Protein AF-A0AA85BFE7-F1 (afdb_monomer)

Foldseek 3Di:
DLVVLLVVVLVVLVPDPPDDPVLSVLLNVLSVQAAEDEDEPVNVVVVVVQLCCQLVVPPPDDPPDPPVSVVSSVVSVVVVVVVPDPDDDPDDPDQDQAWAADQVRNYTYGYCVCCDPPNHDPPDDPCSVCPRVVVRSVVRSVCNSPPDPPPVPPPPPPPPPDDDDDDD

Organism: NCBI:txid31246

Structure (mmCIF, N/CA/C/O backbone):
data_AF-A0AA85BFE7-F1
#
_entry.id   AF-A0AA85BFE7-F1
#
loop_
_atom_site.group_PDB
_atom_site.id
_atom_site.type_symbol
_atom_site.label_atom_id
_atom_site.label_alt_id
_atom_site.label_comp_id
_atom_site.label_asym_id
_atom_site.label_entity_id
_atom_site.label_seq_id
_atom_site.pdbx_PDB_ins_code
_atom_site.Cartn_x
_atom_site.Cartn_y
_atom_site.Cartn_z
_atom_site.occupancy
_atom_site.B_iso_or_equiv
_atom_site.auth_seq_id
_atom_site.auth_comp_id
_atom_site.auth_asym_id
_atom_site.auth_atom_id
_atom_site.pdbx_PDB_model_num
ATOM 1 N N . MET A 1 1 ? 0.191 -10.670 8.094 1.00 84.31 1 MET A N 1
ATOM 2 C CA . MET A 1 1 ? 0.768 -9.379 8.529 1.00 84.31 1 MET A CA 1
ATOM 3 C C . MET A 1 1 ? -0.205 -8.225 8.321 1.00 84.31 1 MET A C 1
ATOM 5 O O . MET A 1 1 ? -0.733 -7.743 9.309 1.00 84.31 1 MET A O 1
ATOM 9 N N . PHE A 1 2 ? -0.508 -7.810 7.082 1.00 88.94 2 PHE A N 1
ATOM 10 C CA . PHE A 1 2 ? -1.398 -6.661 6.832 1.00 88.94 2 PHE A CA 1
ATOM 11 C C . PHE A 1 2 ? -2.801 -6.830 7.444 1.00 88.94 2 PHE A C 1
ATOM 13 O O . PHE A 1 2 ? -3.262 -5.948 8.161 1.00 88.94 2 PHE A O 1
ATOM 20 N N . ASP A 1 3 ? -3.438 -7.993 7.274 1.00 90.94 3 ASP A N 1
ATOM 21 C CA . ASP A 1 3 ? -4.750 -8.262 7.890 1.00 90.94 3 ASP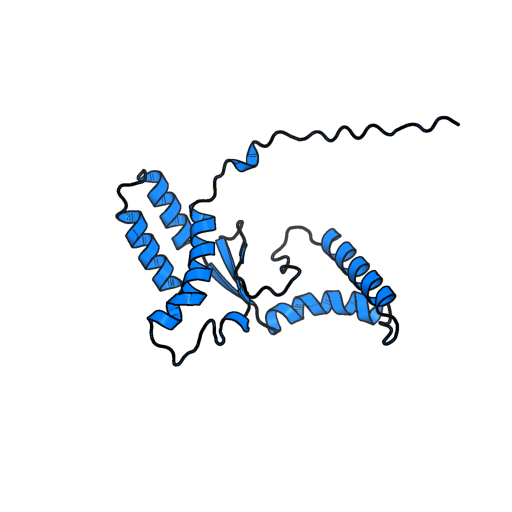 A CA 1
ATOM 22 C C . ASP A 1 3 ? -4.703 -8.297 9.421 1.00 90.94 3 ASP A C 1
ATOM 24 O O . ASP A 1 3 ? -5.636 -7.861 10.093 1.00 90.94 3 ASP A O 1
ATOM 28 N N . GLU A 1 4 ? -3.592 -8.766 9.992 1.00 90.50 4 GLU A N 1
ATOM 29 C CA . GLU A 1 4 ? -3.395 -8.761 11.440 1.00 90.50 4 GLU A CA 1
ATOM 30 C C . GLU A 1 4 ? -3.266 -7.331 11.976 1.00 90.50 4 GLU A C 1
ATOM 32 O O . GLU A 1 4 ? -3.882 -7.002 12.989 1.00 90.50 4 GLU A O 1
ATOM 37 N N . MET A 1 5 ? -2.541 -6.465 11.263 1.00 91.38 5 MET A N 1
ATOM 38 C CA . MET A 1 5 ? -2.464 -5.040 11.582 1.00 91.38 5 MET A CA 1
ATOM 39 C C . MET A 1 5 ? -3.836 -4.373 11.486 1.00 91.38 5 MET A C 1
ATOM 41 O O . MET A 1 5 ? -4.204 -3.637 12.398 1.00 91.38 5 MET A O 1
ATOM 45 N N . LYS A 1 6 ? -4.614 -4.659 10.430 1.00 93.06 6 LYS A N 1
ATOM 46 C CA . LYS A 1 6 ? -5.988 -4.154 10.282 1.00 93.06 6 LYS A CA 1
ATOM 47 C C . LYS A 1 6 ? -6.846 -4.546 11.480 1.00 93.06 6 LYS A C 1
ATOM 49 O O . LYS A 1 6 ? -7.431 -3.675 12.110 1.00 93.06 6 LYS A O 1
ATOM 54 N N . ARG A 1 7 ? -6.849 -5.833 11.845 1.00 93.44 7 ARG A N 1
ATOM 55 C CA . ARG A 1 7 ? -7.581 -6.342 13.013 1.00 93.44 7 ARG A CA 1
ATOM 56 C C . ARG A 1 7 ? -7.172 -5.616 14.296 1.00 93.44 7 ARG A C 1
ATOM 58 O O . ARG A 1 7 ? -8.038 -5.149 15.028 1.00 93.44 7 ARG A O 1
ATOM 65 N N . LYS A 1 8 ? -5.866 -5.479 14.552 1.00 92.44 8 LYS A N 1
ATOM 66 C CA . LYS A 1 8 ? -5.359 -4.801 15.755 1.00 92.44 8 LYS A CA 1
ATOM 67 C C . LYS A 1 8 ? -5.702 -3.318 15.798 1.00 92.44 8 LYS A C 1
ATOM 69 O O . LYS A 1 8 ? -6.060 -2.816 16.856 1.00 92.44 8 LYS A O 1
ATOM 74 N N . LEU A 1 9 ? -5.654 -2.627 14.665 1.00 92.50 9 LEU A N 1
ATOM 75 C CA . LEU A 1 9 ? -6.081 -1.233 14.584 1.00 92.50 9 LEU A CA 1
ATOM 76 C C . LEU A 1 9 ? -7.588 -1.086 14.807 1.00 92.50 9 LEU A C 1
ATOM 78 O O . LEU A 1 9 ? -7.996 -0.202 15.550 1.00 92.50 9 LEU A O 1
ATOM 82 N N . THR A 1 10 ? -8.413 -1.970 14.242 1.00 93.38 10 THR A N 1
ATOM 83 C CA . THR A 1 10 ? -9.860 -1.988 14.502 1.00 93.38 10 THR A CA 1
ATOM 84 C C . THR A 1 10 ? -10.168 -2.197 15.989 1.00 93.38 10 THR A C 1
ATOM 86 O O . THR A 1 10 ? -10.995 -1.470 16.540 1.00 93.38 10 THR A O 1
ATOM 89 N N . GLU A 1 11 ? -9.479 -3.131 16.657 1.00 94.56 11 GLU A N 1
ATOM 90 C CA . GLU A 1 11 ? -9.586 -3.334 18.113 1.00 94.56 11 GLU A CA 1
ATOM 91 C C . GLU A 1 11 ? -9.229 -2.047 18.882 1.00 94.56 11 GLU A C 1
ATOM 93 O O . GLU A 1 11 ? -10.001 -1.601 19.731 1.00 94.56 11 GLU A O 1
ATOM 98 N N . LEU A 1 12 ? -8.100 -1.413 18.542 1.00 93.06 12 LEU A N 1
ATOM 99 C CA . LEU A 1 12 ? -7.628 -0.184 19.191 1.00 93.06 12 LEU A CA 1
ATOM 100 C C . LEU A 1 12 ? -8.585 0.999 19.000 1.00 93.06 12 LEU A C 1
ATOM 102 O O . LEU A 1 12 ? -8.861 1.718 19.959 1.00 93.06 12 LEU A O 1
ATOM 106 N N . PHE A 1 13 ? -9.108 1.204 17.788 1.00 92.62 13 PHE A N 1
ATOM 107 C CA . PHE A 1 13 ? -10.069 2.277 17.527 1.00 92.62 13 PHE A CA 1
ATOM 108 C C . PHE A 1 13 ? -11.376 2.059 18.285 1.00 92.62 13 PHE A C 1
ATOM 110 O O . PHE A 1 13 ? -11.894 3.008 18.864 1.00 92.62 13 PHE A O 1
ATOM 117 N N . SER A 1 14 ? -11.860 0.817 18.365 1.00 91.94 14 SER A N 1
ATOM 118 C CA . SER A 1 14 ? -13.102 0.489 19.082 1.00 91.94 14 SER A CA 1
ATOM 119 C C . SER A 1 14 ? -13.007 0.777 20.587 1.00 91.94 14 SER A C 1
ATOM 121 O O . SER A 1 14 ? -13.987 1.168 21.212 1.00 91.94 14 SER A O 1
ATOM 123 N N . GLN A 1 15 ? -11.823 0.600 21.179 1.00 93.56 15 GLN A N 1
ATOM 124 C CA . GLN A 1 15 ? -11.592 0.771 22.620 1.00 93.56 15 GLN A CA 1
ATOM 125 C C . GLN A 1 15 ? -11.157 2.192 23.015 1.00 93.56 15 GLN A C 1
ATOM 127 O O . GLN A 1 15 ? -11.114 2.515 24.202 1.00 93.56 15 GLN A O 1
ATOM 132 N N . GLY A 1 16 ? -10.808 3.046 22.049 1.00 89.06 16 GLY A N 1
ATOM 133 C CA . GLY A 1 16 ? -10.293 4.385 22.320 1.00 89.06 16 GLY A CA 1
ATOM 134 C C . GLY A 1 16 ? -11.332 5.290 22.985 1.00 89.06 16 GLY A C 1
ATOM 135 O O . GLY A 1 16 ? -12.438 5.447 22.482 1.00 89.06 16 GLY A O 1
ATOM 136 N N . SER A 1 17 ? -10.973 5.942 24.091 1.00 91.00 17 SER A N 1
ATOM 137 C CA . SER A 1 17 ? -11.806 6.970 24.745 1.00 91.00 17 SER A CA 1
ATOM 138 C C . SER A 1 17 ? -11.535 8.394 24.240 1.00 91.00 17 SER A C 1
ATOM 140 O O . SER A 1 17 ? -12.196 9.337 24.658 1.00 91.00 17 SER A O 1
ATOM 142 N N . TRP A 1 18 ? -10.559 8.557 23.345 1.00 85.69 18 TRP A N 1
ATOM 143 C CA . TRP A 1 18 ? -10.024 9.843 22.885 1.00 85.69 18 TRP A CA 1
ATOM 144 C C . TRP A 1 18 ? -10.739 10.423 21.650 1.00 85.69 18 TRP A C 1
ATOM 146 O O . TRP A 1 18 ? -10.328 11.465 21.148 1.00 85.69 18 TRP A O 1
ATOM 156 N N . SER A 1 19 ? -11.780 9.759 21.140 1.00 87.62 19 SER A N 1
ATOM 157 C CA . SER A 1 19 ? -12.482 10.141 19.909 1.00 87.62 19 SER A CA 1
ATOM 158 C C . SER A 1 19 ? -13.986 9.891 20.018 1.00 87.62 19 SER A C 1
ATOM 160 O O . SER A 1 19 ? -14.423 9.084 20.845 1.00 87.62 19 SER A O 1
ATOM 162 N N . SER A 1 20 ? -14.771 10.587 19.191 1.00 92.19 20 SER A N 1
ATOM 163 C CA . SER A 1 20 ? -16.216 10.380 19.098 1.00 92.19 20 SER A CA 1
ATOM 164 C C . SER A 1 20 ? -16.533 9.001 18.511 1.00 92.19 20 SER A C 1
ATOM 166 O O . SER A 1 20 ? -15.697 8.393 17.842 1.00 92.19 20 SER A O 1
ATOM 168 N N . GLU A 1 21 ? -17.734 8.479 18.759 1.00 93.69 21 GLU A N 1
ATOM 169 C CA . GLU A 1 21 ? -18.112 7.178 18.197 1.00 93.69 21 GLU A CA 1
ATOM 170 C C . GLU A 1 21 ? -18.182 7.222 16.662 1.00 93.69 21 GLU A C 1
ATOM 172 O O . GLU A 1 21 ? -17.709 6.301 16.001 1.00 93.69 21 GLU A O 1
ATOM 177 N N . ASP A 1 22 ? -18.650 8.331 16.088 1.00 91.81 22 ASP A N 1
ATOM 178 C CA . ASP A 1 22 ? -18.700 8.527 14.636 1.00 91.81 22 ASP A CA 1
ATOM 179 C C . ASP A 1 22 ? -17.299 8.498 14.004 1.00 91.81 22 ASP A C 1
ATOM 181 O O . ASP A 1 22 ? -17.070 7.809 13.004 1.00 91.81 22 ASP A O 1
ATOM 185 N N . ASP A 1 23 ? -16.329 9.182 14.618 1.00 90.12 23 ASP A N 1
ATOM 186 C CA . ASP A 1 23 ? -14.939 9.194 14.152 1.00 90.12 23 ASP A CA 1
ATOM 187 C C . ASP A 1 23 ? -14.296 7.804 14.244 1.00 90.12 23 ASP A C 1
ATOM 189 O O . ASP A 1 23 ? -13.575 7.388 13.330 1.00 90.12 23 ASP A O 1
ATOM 193 N N . LYS A 1 24 ? -14.591 7.041 15.306 1.00 93.12 24 LYS A N 1
ATOM 194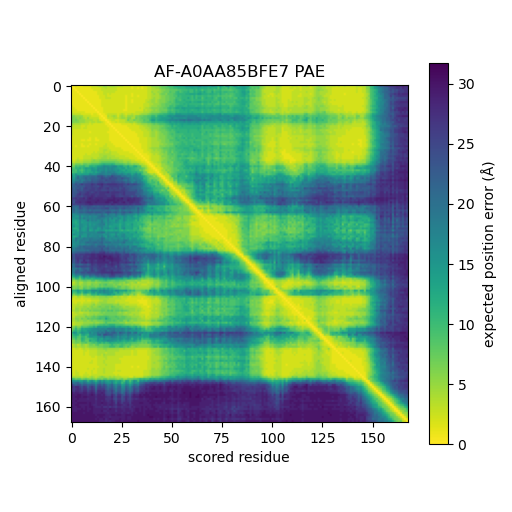 C CA . LYS A 1 24 ? -14.136 5.648 15.427 1.00 93.12 24 LYS A CA 1
ATOM 195 C C . LYS A 1 24 ? -14.719 4.781 14.325 1.00 93.12 24 LYS A C 1
ATOM 197 O O . LYS A 1 24 ? -13.967 4.050 13.683 1.00 93.12 24 LYS A O 1
ATOM 202 N N . GLN A 1 25 ? -16.025 4.866 14.068 1.00 93.06 25 GLN A N 1
ATOM 203 C CA . GLN A 1 25 ? -16.666 4.084 13.008 1.00 93.06 25 GLN A CA 1
ATOM 204 C C . GLN A 1 25 ? -16.107 4.453 11.628 1.00 93.06 25 GLN A C 1
ATOM 206 O O . GLN A 1 25 ? -15.844 3.567 10.809 1.00 93.06 25 GLN A O 1
ATOM 211 N N . LYS A 1 26 ? -15.823 5.740 11.382 1.00 91.69 26 LYS A N 1
ATOM 212 C CA . LYS A 1 26 ? -15.149 6.199 10.158 1.00 91.69 26 LYS A CA 1
ATOM 213 C C . LYS A 1 26 ? -13.739 5.616 10.031 1.00 91.69 26 LYS A C 1
ATOM 215 O O . LYS A 1 26 ? -13.392 5.086 8.970 1.00 91.69 26 LYS A O 1
ATOM 220 N N . ALA A 1 27 ? -12.939 5.661 11.095 1.00 92.12 27 ALA A N 1
ATOM 221 C CA . ALA A 1 27 ? -11.594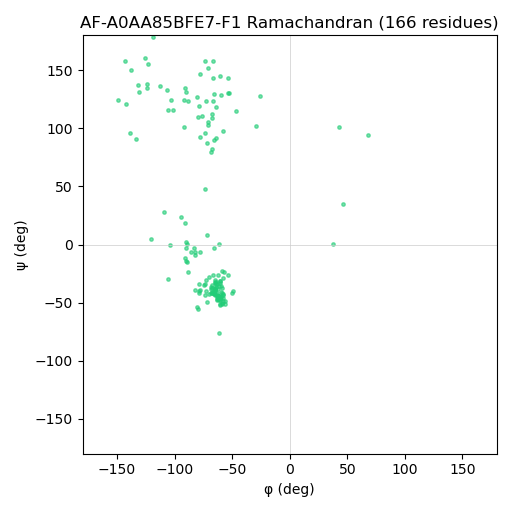 5.087 11.122 1.00 92.12 27 ALA A CA 1
ATOM 222 C C . ALA A 1 27 ? -11.620 3.570 10.881 1.00 92.12 27 ALA A C 1
ATOM 224 O O . ALA A 1 27 ? -10.900 3.068 10.015 1.00 92.12 27 ALA A O 1
ATOM 225 N N . ILE A 1 28 ? -12.497 2.849 11.585 1.00 94.06 28 ILE A N 1
ATOM 226 C CA . ILE A 1 28 ? -12.690 1.402 11.448 1.00 94.06 28 ILE A CA 1
ATOM 227 C C . ILE A 1 28 ? -13.093 1.052 10.016 1.00 94.06 28 ILE A C 1
ATOM 229 O O . ILE A 1 28 ? -12.432 0.225 9.391 1.00 94.06 28 ILE A O 1
ATOM 233 N N . SER A 1 29 ? -14.107 1.720 9.461 1.00 92.81 29 SER A N 1
ATOM 234 C CA . SER A 1 29 ? -14.553 1.512 8.079 1.00 92.81 29 SER A CA 1
ATOM 235 C C . SER A 1 29 ? -13.422 1.752 7.075 1.00 92.81 29 SER A C 1
ATOM 237 O O . SER A 1 29 ? -13.211 0.950 6.161 1.00 92.81 29 SER A O 1
ATOM 239 N N . THR A 1 30 ? -12.633 2.811 7.278 1.00 91.94 30 THR A N 1
ATOM 240 C CA . THR A 1 30 ? -11.480 3.120 6.425 1.00 91.94 30 THR A CA 1
ATOM 241 C C . THR A 1 30 ? -10.461 1.982 6.460 1.00 91.94 30 THR A C 1
ATOM 243 O O . THR A 1 30 ? -10.107 1.455 5.408 1.00 91.94 30 THR A O 1
ATOM 246 N N . VAL A 1 31 ? -10.036 1.546 7.652 1.00 93.12 31 VAL A N 1
ATOM 247 C CA . VAL A 1 31 ? -9.074 0.442 7.818 1.00 93.12 31 VAL A CA 1
ATOM 248 C C . VAL A 1 31 ? -9.607 -0.858 7.224 1.00 93.12 31 VAL A C 1
ATOM 250 O O . VAL A 1 31 ? -8.895 -1.517 6.466 1.00 93.12 31 VAL A O 1
ATOM 253 N N . SER A 1 32 ? -10.853 -1.231 7.518 1.00 91.06 32 SER A N 1
ATOM 254 C CA . SER A 1 32 ? -11.467 -2.478 7.050 1.00 91.06 32 SER A CA 1
ATOM 255 C C . SER A 1 32 ? -11.519 -2.567 5.525 1.00 91.06 32 SER A C 1
ATOM 257 O O . SER A 1 32 ? -11.268 -3.643 4.974 1.00 91.06 32 SER A O 1
ATOM 259 N N . ASN A 1 33 ? -11.741 -1.442 4.844 1.00 91.06 33 ASN A N 1
ATOM 260 C CA . ASN A 1 33 ? -11.801 -1.370 3.385 1.00 91.06 33 ASN A CA 1
ATOM 261 C C . ASN A 1 33 ? -10.429 -1.278 2.699 1.00 91.06 33 ASN A C 1
ATOM 263 O O . ASN A 1 33 ? -10.355 -1.424 1.476 1.00 91.06 33 ASN A O 1
ATOM 267 N N . MET A 1 34 ? -9.338 -1.085 3.451 1.00 91.31 34 MET A N 1
ATOM 268 C CA . MET A 1 34 ? -8.004 -1.019 2.858 1.00 91.31 34 MET A CA 1
ATOM 269 C C . MET A 1 34 ? -7.563 -2.344 2.248 1.00 91.31 34 MET A C 1
ATOM 271 O O . MET A 1 34 ? -7.784 -3.424 2.809 1.00 91.31 34 MET A O 1
ATOM 275 N N . LYS A 1 35 ? -6.848 -2.234 1.128 1.00 91.12 35 LYS A N 1
ATOM 276 C CA . LYS A 1 35 ? -6.220 -3.348 0.411 1.00 91.12 35 LYS A CA 1
ATOM 277 C C . LYS A 1 35 ? -4.725 -3.104 0.282 1.00 91.12 35 LYS A C 1
ATOM 279 O O . LYS A 1 35 ? -4.288 -1.957 0.272 1.00 91.12 35 LYS A O 1
ATOM 284 N N . VAL A 1 36 ? -3.959 -4.179 0.141 1.00 88.75 36 VAL A N 1
ATOM 285 C CA . VAL A 1 36 ? -2.551 -4.106 -0.249 1.00 88.75 36 VAL A CA 1
ATOM 286 C C . VAL A 1 36 ? -2.389 -4.720 -1.635 1.00 88.75 36 VAL A C 1
ATOM 288 O O . VAL A 1 36 ? -2.975 -5.762 -1.920 1.00 88.75 36 VAL A O 1
ATOM 291 N N . ALA A 1 37 ? -1.622 -4.065 -2.497 1.00 86.38 37 ALA A N 1
ATOM 292 C CA . ALA A 1 37 ? -1.213 -4.593 -3.789 1.00 86.38 37 ALA A CA 1
ATOM 293 C C . ALA A 1 37 ? 0.313 -4.576 -3.876 1.00 86.38 37 ALA A C 1
ATOM 295 O O . ALA A 1 37 ? 0.966 -3.621 -3.448 1.00 86.38 37 ALA A O 1
ATOM 296 N N . ILE A 1 38 ? 0.872 -5.653 -4.417 1.00 83.94 38 ILE A N 1
ATOM 297 C CA . ILE A 1 38 ? 2.309 -5.802 -4.619 1.00 83.94 38 ILE A CA 1
ATOM 298 C C . ILE A 1 38 ? 2.582 -5.571 -6.097 1.00 83.94 38 ILE A C 1
ATOM 300 O O . ILE A 1 38 ? 1.982 -6.224 -6.943 1.00 83.94 38 ILE A O 1
ATOM 304 N N . MET A 1 39 ? 3.470 -4.630 -6.384 1.00 78.50 39 MET A N 1
ATOM 305 C CA . MET A 1 39 ? 4.013 -4.424 -7.715 1.00 78.50 39 MET A CA 1
ATOM 306 C C . MET A 1 39 ? 5.245 -5.298 -7.896 1.00 78.50 39 MET A C 1
ATOM 308 O O . MET A 1 39 ? 6.218 -5.179 -7.146 1.00 78.50 39 MET A O 1
ATOM 312 N N . ASP A 1 40 ? 5.209 -6.129 -8.920 1.00 74.38 40 ASP A N 1
ATOM 313 C CA . ASP A 1 40 ? 6.302 -6.981 -9.359 1.00 74.38 40 ASP A CA 1
ATOM 314 C C . ASP A 1 40 ? 6.726 -6.636 -10.794 1.00 74.38 40 ASP A C 1
ATOM 316 O O . ASP A 1 40 ? 6.181 -5.744 -11.444 1.00 74.38 40 ASP A O 1
ATOM 320 N N . SER A 1 41 ? 7.746 -7.328 -11.293 1.00 66.44 41 SER A N 1
ATOM 321 C CA . SER A 1 41 ? 8.258 -7.117 -12.648 1.00 66.44 41 SER A CA 1
ATOM 322 C C . SER A 1 41 ? 7.219 -7.384 -13.739 1.00 66.44 41 SER A C 1
ATOM 324 O O . SER A 1 41 ? 7.273 -6.751 -14.790 1.00 66.44 41 SER A O 1
ATOM 326 N N . GLU A 1 42 ? 6.283 -8.307 -13.511 1.00 66.69 42 GLU A N 1
ATOM 327 C CA . GLU A 1 42 ? 5.263 -8.678 -14.493 1.00 66.69 42 GLU A CA 1
ATOM 328 C C . GLU A 1 42 ? 4.229 -7.560 -14.642 1.00 66.69 42 GLU A C 1
ATOM 330 O O . GLU A 1 42 ? 4.010 -7.069 -15.752 1.00 66.69 42 GLU A O 1
ATOM 335 N N . SER A 1 43 ? 3.707 -7.069 -13.517 1.00 65.81 43 SER A N 1
ATOM 336 C CA . SER A 1 43 ? 2.774 -5.938 -13.466 1.00 65.81 43 SER A CA 1
ATOM 337 C C . SER A 1 43 ? 3.374 -4.633 -14.003 1.00 65.81 43 SER A C 1
ATOM 339 O O . SER A 1 43 ? 2.655 -3.797 -14.543 1.00 65.81 43 SER A O 1
ATOM 341 N N . LEU A 1 44 ? 4.698 -4.479 -13.952 1.00 62.25 44 LEU A N 1
ATOM 342 C CA . LEU A 1 44 ? 5.410 -3.369 -14.588 1.00 62.25 44 LEU A CA 1
ATOM 343 C C . LEU A 1 44 ? 5.571 -3.561 -16.103 1.00 62.25 44 LEU A C 1
ATOM 345 O O . LEU A 1 44 ? 5.453 -2.604 -16.871 1.00 62.25 44 LEU A O 1
ATOM 349 N N . SER A 1 45 ? 5.845 -4.787 -16.555 1.00 58.94 45 SER A N 1
ATOM 350 C CA . SER A 1 45 ? 6.172 -5.080 -17.957 1.00 58.94 45 SER A CA 1
ATOM 351 C C . SER A 1 45 ? 5.048 -4.715 -18.935 1.00 58.94 45 SER A C 1
ATOM 353 O O . SER A 1 45 ? 5.317 -4.309 -20.067 1.00 58.94 45 SER A O 1
ATOM 355 N N . GLU A 1 46 ? 3.787 -4.804 -18.507 1.00 57.84 46 GLU A N 1
ATOM 356 C CA . GLU A 1 46 ? 2.634 -4.415 -19.323 1.00 57.84 46 GLU A CA 1
ATOM 357 C C . GLU A 1 46 ? 2.570 -2.900 -19.561 1.00 57.84 46 GLU A C 1
ATOM 359 O O . GLU A 1 46 ? 2.252 -2.461 -20.668 1.00 57.84 46 GLU A O 1
ATOM 364 N N . GLU A 1 47 ? 2.950 -2.100 -18.564 1.00 56.62 47 GLU A N 1
ATOM 365 C CA . GLU A 1 47 ? 2.967 -0.637 -18.645 1.00 56.62 47 GLU A CA 1
ATOM 366 C C . GLU A 1 47 ? 4.198 -0.121 -19.416 1.00 56.62 47 GLU A C 1
ATOM 368 O O . GLU A 1 47 ? 4.113 0.844 -20.186 1.00 56.62 47 GLU A O 1
ATOM 373 N N . TYR A 1 48 ? 5.341 -0.811 -19.292 1.00 54.25 48 TYR A N 1
ATOM 374 C CA . TYR A 1 48 ? 6.575 -0.482 -20.017 1.00 54.25 48 TYR A CA 1
ATOM 375 C C . TYR A 1 48 ? 6.526 -0.823 -21.509 1.00 54.25 48 TYR A C 1
ATOM 377 O O . TYR A 1 48 ? 7.057 -0.050 -22.305 1.00 54.25 48 TYR A O 1
ATOM 385 N N . LYS A 1 49 ? 5.786 -1.859 -21.937 1.00 55.75 49 LYS A N 1
ATOM 386 C CA . LYS A 1 49 ? 5.590 -2.176 -23.372 1.00 55.75 49 LYS A CA 1
ATOM 387 C C . LYS A 1 49 ? 5.069 -0.988 -24.198 1.00 55.75 49 LYS A C 1
ATOM 389 O O . LYS A 1 49 ? 5.290 -0.944 -25.408 1.00 55.75 49 LYS A O 1
ATOM 394 N N . GLY A 1 50 ? 4.367 -0.035 -23.578 1.00 55.72 50 GLY A N 1
ATOM 395 C CA . GLY A 1 50 ? 3.937 1.214 -24.216 1.00 55.72 50 GLY A CA 1
ATOM 396 C C . GLY A 1 50 ? 5.013 2.307 -24.241 1.00 55.72 50 GLY A C 1
ATOM 397 O O . GLY A 1 50 ? 5.141 3.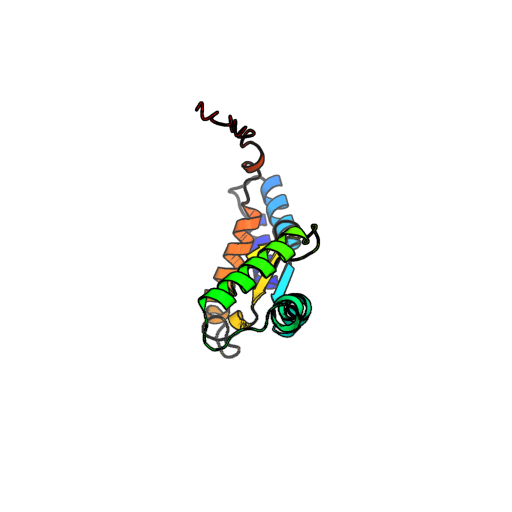007 -25.246 1.00 55.72 50 GLY A O 1
ATOM 398 N N . ARG A 1 51 ? 5.802 2.445 -23.165 1.00 53.25 51 ARG A N 1
ATOM 399 C CA . ARG A 1 51 ? 6.891 3.435 -23.050 1.00 53.25 51 ARG A CA 1
ATOM 400 C C . ARG A 1 51 ? 8.108 3.071 -23.893 1.00 53.25 51 ARG A C 1
ATOM 402 O O . ARG A 1 51 ? 8.623 3.938 -24.597 1.00 53.25 51 ARG A O 1
ATOM 409 N N . ASP A 1 52 ? 8.512 1.806 -23.871 1.00 53.66 52 ASP A N 1
ATOM 410 C CA . ASP A 1 52 ? 9.661 1.309 -24.628 1.00 53.66 52 ASP A CA 1
ATOM 411 C C . ASP A 1 52 ? 9.401 1.422 -26.127 1.00 53.66 52 ASP A C 1
ATOM 413 O O . ASP A 1 52 ? 10.287 1.806 -26.875 1.00 53.66 52 ASP A O 1
ATOM 417 N N . LYS A 1 53 ? 8.147 1.278 -26.578 1.00 54.53 53 LYS A N 1
ATOM 418 C CA . LYS A 1 53 ? 7.784 1.573 -27.971 1.00 54.53 53 LYS A CA 1
ATOM 419 C C . LYS A 1 53 ? 8.019 3.032 -28.370 1.00 54.53 53 LYS A C 1
ATOM 421 O O . LYS A 1 53 ? 8.398 3.290 -29.506 1.00 54.53 53 LYS A O 1
ATOM 426 N N . ILE A 1 54 ? 7.809 3.999 -27.478 1.00 53.75 54 ILE A N 1
ATOM 427 C CA . ILE A 1 54 ? 8.033 5.421 -27.795 1.00 53.75 54 ILE A CA 1
ATOM 428 C C . ILE A 1 54 ? 9.536 5.738 -27.834 1.00 53.75 54 ILE A C 1
ATOM 430 O O . ILE A 1 54 ? 9.968 6.553 -28.650 1.00 53.75 54 ILE A O 1
ATOM 434 N N . LEU A 1 55 ? 10.332 5.090 -26.980 1.00 54.72 55 LEU A N 1
ATOM 435 C CA . LEU A 1 55 ? 11.780 5.284 -26.938 1.00 54.72 55 LEU A CA 1
ATOM 436 C C . LEU A 1 55 ? 12.491 4.485 -28.036 1.00 54.72 55 LEU A C 1
ATOM 438 O O . LEU A 1 55 ? 13.172 5.086 -28.853 1.00 54.72 55 LEU A O 1
ATOM 442 N N . GLU A 1 56 ? 12.275 3.176 -28.142 1.00 51.81 56 GLU A N 1
ATOM 443 C CA . GLU A 1 56 ? 12.961 2.309 -29.109 1.00 51.81 56 GLU A CA 1
ATOM 444 C C . GLU A 1 56 ? 12.504 2.505 -30.563 1.00 51.81 56 GLU A C 1
ATOM 446 O O . GLU A 1 56 ? 13.350 2.503 -31.457 1.00 51.81 56 GLU A O 1
ATOM 451 N N . PHE A 1 57 ? 11.203 2.691 -30.841 1.00 52.25 57 PHE A N 1
ATOM 452 C CA . PHE A 1 57 ? 10.724 2.732 -32.237 1.00 52.25 57 PHE A CA 1
ATOM 453 C C . PHE A 1 57 ? 10.759 4.124 -32.880 1.00 52.25 57 PHE A C 1
ATOM 455 O O . PHE A 1 57 ? 10.801 4.203 -34.106 1.00 52.25 57 PHE A O 1
ATOM 462 N N . GLN A 1 58 ? 10.724 5.220 -32.108 1.00 55.16 58 GLN A N 1
ATOM 463 C CA . GLN A 1 58 ? 10.678 6.579 -32.680 1.00 55.16 58 GLN A CA 1
ATOM 464 C C . GLN A 1 58 ? 11.994 7.354 -32.568 1.00 55.16 58 GLN A C 1
ATOM 466 O O . GLN A 1 58 ? 12.263 8.179 -33.437 1.00 55.16 58 GLN A O 1
ATOM 471 N N . ASN A 1 59 ? 12.826 7.106 -31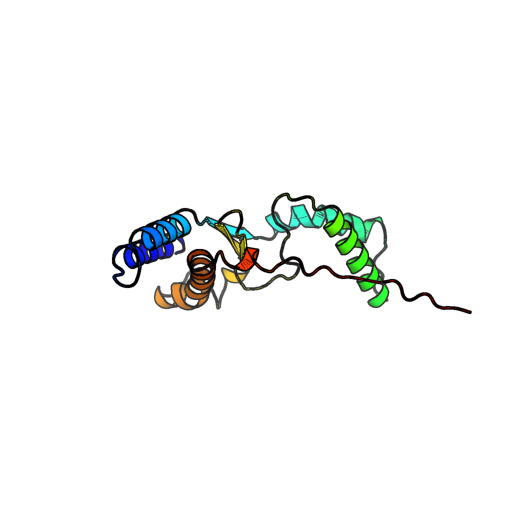.550 1.00 60.28 59 ASN A N 1
ATOM 472 C CA . ASN A 1 59 ? 14.081 7.834 -31.354 1.00 60.28 59 ASN A CA 1
ATOM 473 C C . ASN A 1 59 ? 15.182 6.857 -30.921 1.00 60.28 59 ASN A C 1
ATOM 475 O O . ASN A 1 59 ? 15.296 6.567 -29.737 1.00 60.28 59 ASN A O 1
ATOM 479 N N . LYS A 1 60 ? 16.006 6.355 -31.855 1.00 64.81 60 LYS A N 1
ATOM 480 C CA . LYS A 1 60 ? 17.148 5.477 -31.525 1.00 64.81 60 LYS A CA 1
ATOM 481 C C . LYS A 1 60 ? 17.939 6.063 -30.351 1.00 64.81 60 LYS A C 1
ATOM 483 O O . LYS A 1 60 ? 18.535 7.132 -30.491 1.00 64.81 60 LYS A O 1
ATOM 488 N N . LEU A 1 61 ? 17.942 5.364 -29.217 1.00 70.12 61 LEU A N 1
ATOM 489 C CA . LEU A 1 61 ? 18.796 5.716 -28.089 1.00 70.12 61 LEU A CA 1
ATOM 490 C C . LEU A 1 61 ? 20.251 5.661 -28.563 1.00 70.12 61 LEU A C 1
ATOM 492 O O . LEU A 1 61 ? 20.677 4.682 -29.176 1.00 70.12 61 LEU A O 1
ATOM 496 N N . SER A 1 62 ? 20.998 6.734 -28.321 1.00 72.50 62 SER A N 1
ATOM 497 C CA . SER A 1 62 ? 22.414 6.800 -28.671 1.00 72.50 62 SER A CA 1
ATOM 498 C C . SER A 1 62 ? 23.240 6.331 -27.483 1.00 72.50 62 SER A C 1
ATOM 500 O O . SER A 1 62 ? 23.116 6.900 -26.400 1.00 72.50 62 SER A O 1
ATOM 502 N N . ALA A 1 63 ? 24.095 5.324 -27.667 1.00 78.94 63 ALA A N 1
ATOM 503 C CA . ALA A 1 63 ? 24.989 4.857 -26.604 1.00 78.94 63 ALA A CA 1
ATOM 504 C C . ALA A 1 63 ? 25.912 5.978 -26.082 1.00 78.94 63 ALA A C 1
ATOM 506 O O . ALA A 1 63 ? 26.245 6.005 -24.900 1.00 78.94 63 ALA A O 1
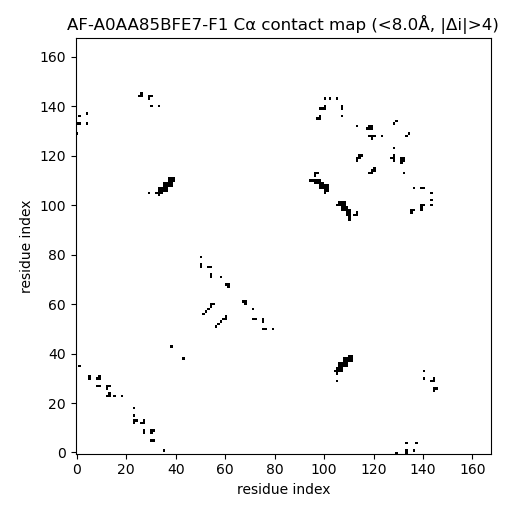ATOM 507 N N . ASP A 1 64 ? 26.234 6.948 -26.941 1.00 84.19 64 ASP A N 1
ATOM 508 C CA . ASP A 1 64 ? 27.290 7.932 -26.692 1.00 84.19 64 ASP A CA 1
ATOM 509 C C . ASP A 1 64 ? 26.758 9.316 -26.300 1.00 84.19 64 ASP A C 1
ATOM 511 O O . ASP A 1 64 ? 27.530 10.248 -26.077 1.00 84.19 64 ASP A O 1
ATOM 515 N N . ASN A 1 65 ? 25.435 9.499 -26.233 1.00 81.88 65 ASN A N 1
ATOM 516 C CA . ASN A 1 65 ? 24.850 10.805 -25.950 1.00 81.88 65 ASN A CA 1
ATOM 517 C C . ASN A 1 65 ? 23.751 10.718 -24.888 1.00 81.88 65 ASN A C 1
ATOM 519 O O . ASN A 1 65 ? 22.564 10.558 -25.161 1.00 81.88 65 ASN A O 1
ATOM 523 N N . TYR A 1 66 ? 24.167 10.878 -23.635 1.00 82.25 66 TYR A N 1
ATOM 524 C CA . TYR A 1 66 ? 23.258 10.889 -22.494 1.00 82.25 66 TYR A CA 1
ATOM 525 C C . TYR A 1 66 ? 22.213 12.013 -22.576 1.00 82.25 66 TYR A C 1
ATOM 527 O O . TYR A 1 66 ? 21.040 11.791 -22.275 1.00 82.25 66 TYR A O 1
ATOM 535 N N . LEU A 1 67 ? 22.611 13.216 -23.010 1.00 83.44 67 LEU A N 1
ATOM 536 C CA . LEU A 1 67 ? 21.730 14.388 -23.021 1.00 83.44 67 LEU A CA 1
ATOM 537 C C . LEU A 1 67 ? 20.561 14.216 -23.993 1.00 83.44 67 LEU A C 1
ATOM 539 O O . LEU A 1 67 ? 19.421 14.530 -23.645 1.00 83.44 67 LEU A O 1
ATOM 543 N N . ILE A 1 68 ? 20.822 13.678 -25.188 1.00 81.94 68 ILE A N 1
ATOM 544 C CA . ILE A 1 68 ? 19.759 13.441 -26.168 1.00 81.94 68 ILE A CA 1
ATOM 545 C C . ILE A 1 68 ? 18.802 12.340 -25.693 1.00 81.94 68 ILE A C 1
ATOM 547 O O . ILE A 1 68 ? 17.585 12.477 -25.833 1.00 81.94 68 ILE A O 1
ATOM 551 N N . ASN A 1 69 ? 19.328 11.299 -25.040 1.00 80.12 69 ASN A N 1
ATOM 552 C CA . ASN A 1 69 ? 18.512 10.234 -24.460 1.00 80.12 69 ASN A CA 1
ATOM 553 C C . ASN A 1 69 ? 17.624 10.761 -23.327 1.00 80.12 69 ASN A C 1
ATOM 555 O O . ASN A 1 69 ? 16.438 10.430 -23.272 1.00 80.12 69 ASN A O 1
ATOM 559 N N . ALA A 1 70 ? 18.163 11.614 -22.450 1.00 80.25 70 ALA A N 1
ATOM 560 C CA . ALA A 1 70 ? 17.410 12.243 -21.368 1.00 80.25 70 ALA A CA 1
ATOM 561 C C . ALA A 1 70 ? 16.281 13.137 -21.909 1.00 80.25 70 ALA A C 1
ATOM 563 O O . ALA A 1 70 ? 15.142 13.040 -21.447 1.00 80.25 70 ALA A O 1
ATOM 564 N N . TYR A 1 71 ? 16.565 13.947 -22.936 1.00 82.06 71 TYR A N 1
ATOM 565 C CA . TYR A 1 71 ? 15.564 14.785 -23.600 1.00 82.06 71 TYR A CA 1
ATOM 566 C C . TYR A 1 71 ? 14.415 13.953 -24.186 1.00 82.06 71 TYR A C 1
ATOM 568 O O . TYR A 1 71 ? 13.245 14.224 -23.901 1.00 82.06 71 TYR A O 1
ATOM 576 N N . TYR A 1 72 ? 14.721 12.909 -24.964 1.00 76.81 72 TYR A N 1
ATOM 577 C CA . TYR A 1 72 ? 13.681 12.061 -25.551 1.00 76.81 72 TYR A CA 1
ATOM 578 C C . TYR A 1 72 ? 12.914 11.253 -24.500 1.00 76.81 72 TYR A C 1
ATOM 580 O O . TYR A 1 72 ? 11.694 11.121 -24.615 1.00 76.81 72 TYR A O 1
ATOM 588 N N . SER A 1 73 ? 13.583 10.816 -23.430 1.00 75.31 73 SER A N 1
ATOM 589 C CA . SER A 1 73 ? 12.942 10.185 -22.267 1.00 75.31 73 SER A CA 1
ATOM 590 C C . SER A 1 73 ? 11.927 11.116 -21.601 1.00 75.31 73 SER A C 1
ATOM 592 O O . SER A 1 73 ? 10.788 10.718 -21.346 1.00 75.31 73 SER A O 1
ATOM 594 N N . MET A 1 74 ? 12.290 12.384 -21.382 1.00 75.12 74 MET A N 1
ATOM 595 C CA . MET A 1 74 ? 11.373 13.391 -20.839 1.00 75.12 74 M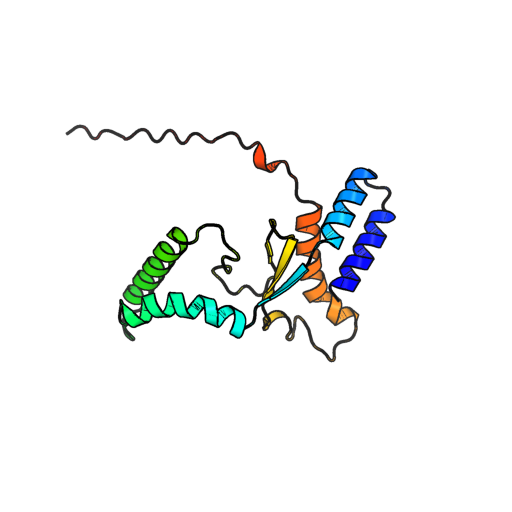ET A CA 1
ATOM 596 C C . MET A 1 74 ? 10.212 13.691 -21.793 1.00 75.12 74 MET A C 1
ATOM 598 O O . MET A 1 74 ? 9.061 13.742 -21.357 1.00 75.12 74 MET A O 1
ATOM 602 N N . LYS A 1 75 ? 10.487 13.842 -23.095 1.00 75.94 75 LYS A N 1
ATOM 603 C CA . LYS A 1 75 ? 9.468 14.104 -24.123 1.00 75.94 75 LYS A CA 1
ATOM 604 C C . LYS A 1 75 ? 8.439 12.973 -24.207 1.00 75.94 75 LYS A C 1
ATOM 606 O O . LYS A 1 75 ? 7.237 13.238 -24.233 1.00 75.94 75 LYS A O 1
ATOM 611 N N . ALA A 1 76 ? 8.893 11.720 -24.196 1.00 71.75 76 ALA A N 1
ATOM 612 C CA . ALA A 1 76 ? 8.029 10.541 -24.179 1.00 71.75 76 ALA A CA 1
ATOM 613 C C . ALA A 1 76 ? 7.164 10.482 -22.908 1.00 71.75 76 ALA A C 1
ATOM 615 O O . ALA A 1 76 ? 5.953 10.249 -22.983 1.00 71.75 76 ALA A O 1
ATOM 616 N N . LYS A 1 77 ? 7.767 10.756 -21.741 1.00 70.69 77 LYS A N 1
ATOM 617 C CA . LYS A 1 77 ? 7.068 10.792 -20.448 1.00 70.69 77 LYS A CA 1
ATOM 618 C C . LYS A 1 77 ? 5.964 11.851 -20.430 1.00 70.69 77 LYS A C 1
ATOM 620 O O . LYS A 1 77 ? 4.847 11.536 -20.034 1.00 70.69 77 LYS A O 1
ATOM 625 N N . PHE A 1 78 ? 6.250 13.057 -20.922 1.00 71.81 78 PHE A N 1
ATOM 626 C CA . PHE A 1 78 ? 5.287 14.160 -20.986 1.00 71.81 78 PHE A CA 1
ATOM 627 C C . PHE A 1 78 ? 4.086 13.851 -21.893 1.00 71.81 78 PHE A C 1
ATOM 629 O O . PHE A 1 78 ? 2.935 14.058 -21.515 1.00 71.81 78 PHE A O 1
ATOM 636 N N . LEU A 1 79 ? 4.324 13.294 -23.084 1.00 66.62 79 LEU A N 1
ATOM 637 C CA . LEU A 1 79 ? 3.234 12.904 -23.987 1.00 66.62 79 LEU A CA 1
ATOM 638 C C . LEU A 1 79 ? 2.362 11.788 -23.398 1.00 66.62 79 LEU A C 1
ATOM 640 O O . LEU A 1 79 ? 1.153 11.766 -23.625 1.00 66.62 79 LEU A O 1
ATOM 644 N N . THR A 1 80 ? 2.966 10.876 -22.635 1.00 63.00 80 THR A N 1
ATOM 645 C CA . THR A 1 80 ? 2.240 9.805 -21.944 1.00 63.00 80 THR A CA 1
ATOM 646 C C . THR A 1 80 ? 1.394 10.364 -20.799 1.00 63.00 80 THR A C 1
ATOM 648 O O . THR A 1 80 ? 0.223 10.005 -20.698 1.00 63.00 80 THR A O 1
ATOM 651 N N . SER A 1 81 ? 1.924 11.301 -20.001 1.00 62.91 81 SER A N 1
ATOM 652 C CA . SER A 1 81 ? 1.159 11.942 -18.919 1.00 62.91 81 SER A CA 1
ATOM 653 C C . SER A 1 81 ? -0.027 12.759 -19.434 1.00 62.91 81 SER A C 1
ATOM 655 O O . SER A 1 81 ? -1.066 12.801 -18.792 1.00 62.91 81 SER A O 1
ATOM 657 N N . LEU A 1 82 ? 0.077 13.365 -20.623 1.00 64.44 82 LEU A N 1
ATOM 658 C CA . LEU A 1 82 ? -1.052 14.078 -21.237 1.00 64.44 82 LEU A CA 1
ATOM 659 C C . LEU A 1 82 ? -2.176 13.143 -21.716 1.00 64.44 82 LEU A C 1
ATOM 661 O O . LEU A 1 82 ? -3.330 13.558 -21.792 1.00 64.44 82 LEU A O 1
ATOM 665 N N . LYS A 1 83 ? -1.853 11.891 -22.066 1.00 60.38 83 LYS A N 1
ATOM 666 C CA . LYS A 1 83 ? -2.827 10.883 -22.528 1.00 60.38 83 LYS A CA 1
ATOM 667 C C . LYS A 1 83 ? -3.435 10.063 -21.392 1.00 60.38 83 LYS A C 1
ATOM 669 O O . LYS A 1 83 ? -4.447 9.397 -21.616 1.00 60.38 83 LYS A O 1
ATOM 674 N N . ALA A 1 84 ? -2.839 10.101 -20.202 1.00 55.50 84 ALA A N 1
ATOM 675 C CA . ALA A 1 84 ? -3.330 9.420 -19.014 1.00 55.50 84 ALA A CA 1
ATOM 676 C C . ALA A 1 84 ? -4.649 10.061 -18.539 1.00 55.50 84 ALA A C 1
ATOM 678 O O . ALA A 1 84 ? -4.702 10.904 -17.649 1.00 55.50 84 ALA A O 1
ATOM 679 N N . THR A 1 85 ? -5.761 9.674 -19.161 1.00 45.22 85 THR A N 1
ATOM 680 C CA . THR A 1 85 ? -7.108 10.003 -18.689 1.00 45.22 85 THR A CA 1
ATOM 681 C C . THR A 1 85 ? -7.471 9.052 -17.561 1.00 45.22 85 THR A C 1
ATOM 683 O O . THR A 1 85 ? -7.672 7.877 -17.836 1.00 45.22 85 THR A O 1
ATOM 686 N N . SER A 1 86 ? -7.544 9.572 -16.326 1.00 48.56 86 SER A N 1
ATOM 687 C CA . SER A 1 86 ? -8.227 9.092 -15.095 1.00 48.56 86 SER A CA 1
ATOM 688 C C . SER A 1 86 ? -8.274 7.590 -14.734 1.00 48.56 86 SER A C 1
ATOM 690 O O . SER A 1 86 ? -8.833 7.236 -13.691 1.00 48.56 86 SER A O 1
ATOM 692 N N . ARG A 1 87 ? -7.691 6.686 -15.520 1.00 39.72 87 ARG A N 1
ATOM 693 C CA . ARG A 1 87 ? -7.741 5.242 -15.332 1.00 39.72 87 ARG A CA 1
ATOM 694 C C . ARG A 1 87 ? -6.447 4.759 -14.701 1.00 39.72 87 ARG A C 1
ATOM 696 O O . ARG A 1 87 ? -5.391 4.829 -15.306 1.00 39.72 87 ARG A O 1
ATOM 703 N N . ARG A 1 88 ? -6.640 4.240 -13.485 1.00 46.31 88 ARG A N 1
ATOM 704 C CA . ARG A 1 88 ? -5.891 3.179 -12.801 1.00 46.31 88 ARG A CA 1
ATOM 705 C C . ARG A 1 88 ? -4.369 3.260 -12.935 1.00 46.31 88 ARG A C 1
ATOM 707 O O . ARG A 1 88 ? -3.805 2.747 -13.886 1.00 46.31 88 ARG A O 1
ATOM 714 N N . TYR A 1 89 ? -3.783 3.769 -11.851 1.00 50.12 89 TYR A N 1
ATOM 715 C CA . TYR A 1 89 ? -2.370 3.684 -11.493 1.00 50.12 89 TYR A CA 1
ATOM 716 C C . TYR A 1 89 ? -1.455 4.473 -12.434 1.00 50.12 89 TYR A C 1
ATOM 718 O O . TYR A 1 89 ? -0.983 3.965 -13.435 1.00 50.12 89 TYR A O 1
ATOM 726 N N . GLU A 1 90 ? -1.147 5.720 -12.066 1.00 50.28 90 GLU A N 1
ATOM 727 C CA . GLU A 1 90 ? 0.165 6.244 -12.437 1.00 50.28 90 GLU A CA 1
ATOM 728 C C . GLU A 1 90 ? 1.165 5.602 -11.482 1.00 50.28 90 GLU A C 1
ATOM 730 O O . GLU A 1 90 ? 1.155 5.881 -10.278 1.00 50.28 90 GLU A O 1
ATOM 735 N N . LEU A 1 91 ? 2.002 4.710 -12.006 1.00 51.03 91 LEU A N 1
ATOM 736 C CA . LEU A 1 91 ? 3.157 4.242 -11.261 1.00 51.03 91 LEU A CA 1
ATOM 737 C C . LEU A 1 91 ? 3.974 5.455 -10.808 1.00 51.03 91 LEU A C 1
ATOM 739 O O . LEU A 1 91 ? 4.274 6.324 -11.641 1.00 51.03 91 LEU A O 1
ATOM 743 N N . PRO A 1 92 ? 4.358 5.542 -9.520 1.00 51.72 92 PRO A N 1
ATOM 744 C CA . PRO A 1 92 ? 5.255 6.595 -9.086 1.00 51.72 92 PRO A CA 1
ATOM 745 C C . PRO A 1 92 ? 6.484 6.574 -9.996 1.00 51.72 92 PRO A C 1
ATOM 747 O O . PRO A 1 92 ? 7.076 5.527 -10.251 1.00 51.72 92 PRO A O 1
ATOM 750 N N . GLY A 1 93 ? 6.858 7.742 -10.526 1.00 50.56 93 GLY A N 1
ATOM 751 C CA . GLY A 1 93 ? 7.957 7.878 -11.490 1.00 50.56 93 GLY A CA 1
ATOM 752 C C . GLY A 1 93 ? 9.332 7.454 -10.957 1.00 50.56 93 GLY A C 1
ATOM 753 O O . GLY A 1 93 ? 10.309 7.550 -11.695 1.00 50.56 93 GLY A O 1
ATOM 754 N N . PHE A 1 94 ? 9.388 7.005 -9.704 1.00 49.47 94 PHE A N 1
ATOM 755 C CA . PHE A 1 94 ? 10.534 6.451 -9.016 1.00 49.47 94 PHE A CA 1
ATOM 756 C C . PHE A 1 94 ? 10.119 5.142 -8.344 1.00 49.47 94 PHE A C 1
ATOM 758 O O . PHE A 1 94 ? 9.124 5.098 -7.620 1.00 49.47 94 PHE A O 1
ATOM 765 N N . PHE A 1 95 ? 10.918 4.096 -8.553 1.00 53.88 95 PHE A N 1
ATOM 766 C CA . PHE A 1 95 ? 10.906 2.904 -7.715 1.00 53.88 95 PHE A CA 1
ATOM 767 C C . PHE A 1 95 ? 11.340 3.305 -6.310 1.00 53.88 95 PHE A C 1
ATOM 769 O O . PHE A 1 95 ? 12.529 3.368 -6.006 1.00 53.88 95 PHE A O 1
ATOM 776 N N . THR A 1 96 ? 10.383 3.641 -5.457 1.00 59.34 96 THR A N 1
ATOM 777 C CA . THR A 1 96 ? 10.669 3.903 -4.054 1.00 59.34 96 THR A CA 1
ATOM 778 C C . THR A 1 96 ? 10.515 2.597 -3.281 1.00 59.34 96 THR A C 1
ATOM 780 O O . THR A 1 96 ? 9.536 1.864 -3.434 1.00 59.34 96 THR A O 1
ATOM 783 N N . PHE A 1 97 ? 11.474 2.295 -2.405 1.00 68.75 97 PHE A N 1
ATOM 784 C CA . PHE A 1 97 ? 11.316 1.285 -1.351 1.00 68.75 97 PHE A CA 1
ATOM 785 C C . PHE A 1 97 ? 10.403 1.831 -0.242 1.00 68.75 97 PHE A C 1
ATOM 787 O O . PHE A 1 97 ? 10.732 1.811 0.941 1.00 68.75 97 PHE A O 1
ATOM 794 N N . GLN A 1 98 ? 9.263 2.398 -0.631 1.00 78.38 98 GLN A N 1
ATOM 795 C CA . GLN A 1 98 ? 8.300 2.994 0.274 1.00 78.38 98 GLN A CA 1
ATOM 796 C C . GLN A 1 98 ? 6.887 2.690 -0.233 1.00 78.38 98 GLN A C 1
ATOM 798 O O . GLN A 1 98 ? 6.550 3.098 -1.345 1.00 78.38 98 GLN A O 1
ATOM 803 N N . PRO A 1 99 ? 6.042 2.022 0.573 1.00 84.12 99 PRO A N 1
ATOM 804 C CA . PRO A 1 99 ? 4.638 1.844 0.239 1.00 84.12 99 PRO A CA 1
ATOM 805 C C . PRO A 1 99 ? 3.930 3.193 0.103 1.00 84.12 99 PRO A C 1
ATOM 807 O O . PRO A 1 99 ? 4.213 4.123 0.864 1.00 84.12 99 PRO A O 1
ATOM 810 N N . HIS A 1 100 ? 2.981 3.281 -0.822 1.00 81.44 100 HIS A N 1
ATOM 811 C CA . HIS A 1 100 ? 2.183 4.480 -1.054 1.00 81.44 100 HIS A CA 1
ATOM 812 C C . HIS A 1 100 ? 0.700 4.125 -1.123 1.00 81.44 100 HIS A C 1
ATOM 814 O O . HIS A 1 100 ? 0.322 3.143 -1.761 1.00 81.44 100 HIS A O 1
ATOM 820 N N . ILE A 1 101 ? -0.155 4.926 -0.490 1.00 80.25 101 ILE A N 1
ATOM 821 C CA . ILE A 1 101 ? -1.603 4.740 -0.569 1.00 80.25 101 ILE A CA 1
ATOM 822 C C . ILE A 1 101 ? -2.219 5.526 -1.729 1.00 80.25 101 ILE A C 1
ATOM 824 O O . ILE A 1 101 ? -1.969 6.714 -1.910 1.00 80.25 101 ILE A O 1
ATOM 828 N N . PHE A 1 102 ? -3.044 4.861 -2.535 1.00 72.19 102 PHE A N 1
ATOM 829 C CA . PHE A 1 102 ? -3.889 5.528 -3.521 1.00 72.19 102 PHE A CA 1
ATOM 830 C C . PHE A 1 102 ? -5.249 5.825 -2.904 1.00 72.19 102 PHE A C 1
ATOM 832 O O . PHE A 1 102 ? -6.117 4.953 -2.815 1.00 72.19 102 PHE A O 1
ATOM 839 N N . ASP A 1 103 ? -5.421 7.083 -2.513 1.00 62.56 103 ASP A N 1
ATOM 840 C CA . ASP A 1 103 ? -6.561 7.585 -1.748 1.00 62.56 103 ASP A CA 1
ATOM 841 C C . ASP A 1 103 ? -7.933 7.183 -2.297 1.00 62.56 103 ASP A C 1
ATOM 843 O O . ASP A 1 103 ? -8.830 6.846 -1.533 1.00 62.56 103 ASP A O 1
ATOM 847 N N . LYS A 1 104 ? -8.106 7.186 -3.625 1.00 66.38 104 LYS A N 1
ATOM 848 C CA . LYS A 1 104 ? -9.406 6.896 -4.254 1.00 66.38 104 LYS A CA 1
ATOM 849 C C . LYS A 1 104 ? -9.869 5.451 -4.051 1.00 66.38 104 LYS A C 1
ATOM 851 O O . LYS A 1 104 ? -11.067 5.199 -4.067 1.00 66.38 104 LYS A O 1
ATOM 856 N N . ASN A 1 105 ? -8.934 4.519 -3.860 1.00 71.50 105 ASN A N 1
ATOM 857 C CA . ASN A 1 105 ? -9.222 3.084 -3.802 1.00 71.50 105 ASN A CA 1
ATOM 858 C C . ASN A 1 105 ? -8.805 2.446 -2.467 1.00 71.50 105 ASN A C 1
ATOM 860 O O . ASN A 1 105 ? -8.840 1.218 -2.365 1.00 71.50 105 ASN A O 1
ATOM 864 N N . LEU A 1 106 ? -8.339 3.241 -1.489 1.00 85.00 106 LEU A N 1
ATOM 865 C CA . LEU A 1 106 ? -7.787 2.770 -0.206 1.00 85.00 106 LEU A CA 1
ATOM 866 C C . LEU A 1 106 ? -6.791 1.609 -0.376 1.00 85.00 106 LEU A C 1
ATOM 868 O O . LEU A 1 106 ? -6.734 0.670 0.416 1.00 85.00 106 LEU A O 1
ATOM 872 N N . THR A 1 107 ? -6.025 1.643 -1.466 1.00 87.06 107 THR A N 1
ATOM 873 C CA . THR A 1 107 ? -5.093 0.574 -1.818 1.00 87.06 107 THR A CA 1
ATOM 874 C C . THR A 1 107 ? -3.681 1.045 -1.528 1.00 87.06 107 THR A C 1
ATOM 876 O O . THR A 1 107 ? -3.203 1.992 -2.152 1.00 87.06 107 THR A O 1
ATOM 879 N N . VAL A 1 108 ? -3.021 0.384 -0.582 1.00 87.06 108 VAL A N 1
ATOM 880 C CA . VAL A 1 108 ? -1.591 0.534 -0.327 1.00 87.06 108 VAL A CA 1
ATOM 881 C C . VAL A 1 108 ? -0.846 -0.280 -1.371 1.00 87.06 108 VAL A C 1
ATOM 883 O O . VAL A 1 108 ? -1.021 -1.491 -1.466 1.00 87.06 108 VAL A O 1
ATOM 886 N N . VAL A 1 109 ? -0.024 0.381 -2.168 1.00 84.50 109 VAL A N 1
ATOM 887 C CA . VAL A 1 109 ? 0.798 -0.253 -3.192 1.00 84.50 109 VAL A CA 1
ATOM 888 C C . VAL A 1 109 ? 2.241 -0.266 -2.717 1.00 84.50 109 VAL A C 1
ATOM 890 O O . VAL A 1 109 ? 2.744 0.743 -2.220 1.00 84.50 109 VAL A O 1
ATOM 893 N N . MET A 1 110 ? 2.906 -1.410 -2.845 1.00 85.12 110 MET A N 1
ATOM 894 C CA . MET A 1 110 ? 4.309 -1.573 -2.475 1.00 85.12 110 MET A CA 1
ATOM 895 C C . MET A 1 110 ? 5.059 -2.395 -3.517 1.00 85.12 110 MET A C 1
ATOM 897 O O . MET A 1 110 ? 4.480 -3.266 -4.157 1.00 85.12 110 MET A O 1
ATOM 901 N N . THR A 1 111 ? 6.351 -2.136 -3.681 1.00 83.50 111 THR A N 1
ATOM 902 C CA . THR A 1 111 ? 7.204 -2.912 -4.584 1.00 83.50 111 THR A CA 1
ATOM 903 C C . THR A 1 111 ? 7.594 -4.246 -3.949 1.00 83.50 111 THR A C 1
ATOM 905 O O . THR A 1 111 ? 7.805 -4.331 -2.737 1.00 83.50 111 THR A O 1
ATOM 908 N N . SER A 1 112 ? 7.738 -5.292 -4.764 1.00 82.00 112 SER A N 1
ATOM 909 C CA . SER A 1 112 ? 8.204 -6.612 -4.315 1.00 82.00 112 SER A CA 1
ATOM 910 C C . SER A 1 112 ? 9.597 -6.567 -3.676 1.00 82.00 112 SER A C 1
ATOM 912 O O . SER A 1 112 ? 9.901 -7.391 -2.820 1.00 82.00 112 SER A O 1
ATOM 914 N N . GLY A 1 113 ? 10.413 -5.554 -3.993 1.00 80.50 113 GLY A N 1
ATOM 915 C CA . GLY A 1 113 ? 11.703 -5.303 -3.343 1.00 80.50 113 GLY A CA 1
ATOM 916 C C . GLY A 1 113 ? 11.624 -5.123 -1.819 1.00 80.50 113 GLY A C 1
ATOM 917 O O . GLY A 1 113 ? 12.600 -5.390 -1.125 1.00 80.50 113 GLY A O 1
ATOM 918 N N . LEU A 1 114 ? 10.462 -4.735 -1.277 1.00 84.56 114 LEU A N 1
ATOM 919 C CA . LEU A 1 114 ? 10.217 -4.650 0.170 1.00 84.56 114 LEU A CA 1
ATOM 920 C C . LEU A 1 114 ? 9.947 -6.008 0.836 1.00 84.56 114 LEU A C 1
ATOM 922 O O . LEU A 1 114 ? 9.859 -6.083 2.059 1.00 84.56 114 LEU A O 1
ATOM 926 N N . LEU A 1 115 ? 9.826 -7.084 0.056 1.00 84.94 115 LEU A N 1
ATOM 927 C CA . LEU A 1 115 ? 9.669 -8.455 0.549 1.00 84.94 115 LEU A CA 1
ATOM 928 C C . LEU A 1 115 ? 11.018 -9.174 0.720 1.00 84.94 115 LEU A C 1
ATOM 930 O O . LEU A 1 115 ? 11.063 -10.399 0.805 1.00 84.94 115 LEU A O 1
ATOM 934 N N . HIS A 1 116 ? 12.107 -8.405 0.784 1.00 81.31 116 HIS A N 1
ATOM 935 C CA . HIS A 1 116 ? 13.470 -8.885 0.976 1.00 81.31 116 HIS A CA 1
ATOM 936 C C . HIS A 1 116 ? 14.147 -8.199 2.174 1.00 81.31 116 HIS A C 1
ATOM 938 O O . HIS A 1 116 ? 13.716 -7.119 2.601 1.00 81.31 116 HIS A O 1
ATOM 944 N N . PRO A 1 117 ? 15.221 -8.789 2.734 1.00 81.44 117 PRO A N 1
ATOM 945 C CA . PRO A 1 117 ? 16.024 -8.131 3.757 1.00 81.44 117 PRO A CA 1
ATOM 946 C C . PRO A 1 117 ? 16.517 -6.746 3.295 1.00 81.44 117 PRO A C 1
ATOM 948 O O . PRO A 1 117 ? 16.855 -6.585 2.122 1.00 81.44 117 PRO A O 1
ATOM 951 N N . PRO A 1 118 ? 16.588 -5.747 4.195 1.00 79.12 118 PRO A N 1
ATOM 952 C CA . PRO A 1 118 ? 16.330 -5.826 5.638 1.00 79.12 118 PRO A CA 1
ATOM 953 C C . PRO A 1 118 ? 14.842 -5.731 6.030 1.00 79.12 118 PRO A C 1
ATOM 955 O O . PRO A 1 118 ? 14.526 -5.821 7.212 1.00 79.12 118 PRO A O 1
ATOM 958 N N . PHE A 1 119 ? 13.934 -5.537 5.072 1.00 79.06 119 PHE A N 1
ATOM 959 C CA . PHE A 1 119 ? 12.526 -5.206 5.322 1.00 79.06 119 PHE A CA 1
ATOM 960 C C . PHE A 1 119 ? 11.676 -6.412 5.713 1.00 79.06 119 PHE A C 1
ATOM 962 O O . PHE A 1 119 ? 10.811 -6.300 6.581 1.00 79.06 119 PHE A O 1
ATOM 969 N N . LEU A 1 120 ? 11.923 -7.551 5.066 1.00 79.50 120 LEU A N 1
ATOM 970 C CA . LEU A 1 120 ? 11.252 -8.806 5.359 1.00 79.50 120 LEU A CA 1
ATOM 971 C C . LEU A 1 120 ? 12.185 -9.979 5.074 1.00 79.50 120 LEU A C 1
ATOM 973 O O . LEU A 1 120 ? 12.677 -10.144 3.961 1.00 79.50 120 LEU A O 1
ATOM 977 N N . ASN A 1 121 ? 12.391 -10.827 6.072 1.00 76.88 121 ASN A N 1
ATOM 978 C CA . ASN A 1 121 ? 13.036 -12.119 5.897 1.00 76.88 121 ASN A CA 1
ATOM 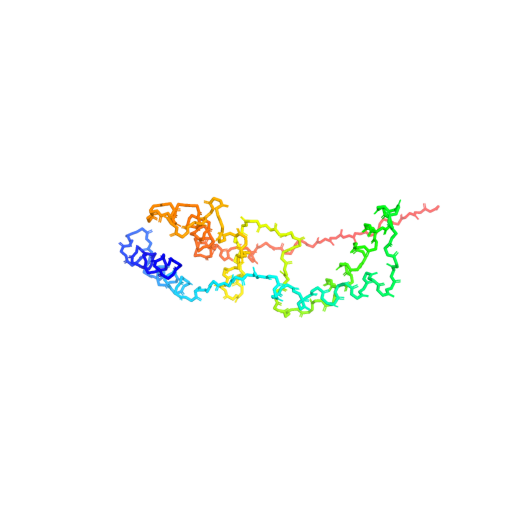979 C C . ASN A 1 121 ? 12.103 -13.219 6.423 1.00 76.88 121 ASN A C 1
ATOM 981 O O . ASN A 1 121 ? 11.515 -13.108 7.500 1.00 76.88 121 ASN A O 1
ATOM 985 N N . THR A 1 122 ? 11.945 -14.302 5.669 1.00 68.38 122 THR A N 1
ATOM 986 C CA . THR A 1 122 ? 11.057 -15.408 6.052 1.00 68.38 122 THR A CA 1
ATOM 987 C C . THR A 1 122 ? 11.538 -16.122 7.316 1.00 68.38 122 THR A C 1
ATOM 989 O O . THR A 1 122 ? 10.696 -16.556 8.111 1.00 68.38 122 THR A O 1
ATOM 992 N N . SER A 1 123 ? 12.856 -16.154 7.556 1.00 71.50 123 SER A N 1
ATOM 993 C CA . SER A 1 123 ? 13.478 -16.770 8.737 1.00 71.50 123 SER A CA 1
ATOM 994 C C . SER A 1 123 ? 13.489 -15.893 9.998 1.00 71.50 123 SER A C 1
ATOM 996 O O . SER A 1 123 ? 13.859 -16.383 11.061 1.00 71.50 123 SER A O 1
ATOM 998 N N . GLN A 1 124 ? 13.064 -14.627 9.914 1.00 65.50 124 GLN A N 1
ATOM 999 C CA . GLN A 1 124 ? 13.037 -13.696 11.050 1.00 65.50 124 GLN A CA 1
ATOM 1000 C C . GLN A 1 124 ? 11.957 -14.035 12.094 1.00 65.50 124 GLN A C 1
ATOM 1002 O O . GLN A 1 124 ? 10.882 -14.569 11.770 1.00 65.50 124 GLN A O 1
ATOM 1007 N N . ILE A 1 125 ? 12.222 -13.656 13.348 1.00 62.94 125 ILE A N 1
ATOM 1008 C CA . ILE A 1 125 ? 11.259 -13.729 14.456 1.00 62.94 125 ILE A CA 1
ATOM 1009 C C . ILE A 1 125 ? 10.185 -12.635 14.313 1.00 62.94 125 ILE A C 1
ATOM 1011 O O . ILE A 1 125 ? 10.376 -11.634 13.625 1.00 62.94 125 ILE A O 1
ATOM 1015 N N . MET A 1 126 ? 9.016 -12.813 14.942 1.00 64.44 126 MET A N 1
ATOM 1016 C CA . MET A 1 126 ? 7.862 -11.907 14.764 1.00 64.44 126 MET A CA 1
ATOM 1017 C C . MET A 1 126 ? 8.173 -10.402 14.937 1.00 64.44 126 MET A C 1
ATOM 1019 O O . MET A 1 126 ? 7.707 -9.627 14.102 1.00 64.44 126 MET A O 1
ATOM 1023 N N . PRO A 1 127 ? 8.976 -9.950 15.922 1.00 66.75 127 PRO A N 1
ATOM 1024 C CA . PRO A 1 127 ? 9.313 -8.529 16.066 1.00 66.75 127 PRO A CA 1
ATOM 1025 C C . PRO A 1 127 ? 10.013 -7.930 14.840 1.00 66.75 127 PRO A C 1
ATOM 1027 O O . PRO A 1 127 ? 9.735 -6.800 14.455 1.00 66.75 127 PRO A O 1
ATOM 1030 N N . GLU A 1 128 ? 10.884 -8.698 14.191 1.00 67.25 128 GLU A N 1
ATOM 1031 C CA . GLU A 1 128 ? 11.641 -8.259 13.016 1.00 67.25 128 GLU A CA 1
ATOM 1032 C C . GLU A 1 128 ? 10.736 -8.174 11.778 1.00 67.25 128 GLU A C 1
ATOM 1034 O O . GLU A 1 128 ? 10.861 -7.241 10.986 1.00 67.25 128 GLU A O 1
ATOM 1039 N N . LYS A 1 129 ? 9.745 -9.072 11.672 1.00 68.81 129 LYS A N 1
ATOM 1040 C CA . LYS A 1 129 ? 8.718 -9.048 10.614 1.00 68.81 129 LYS A CA 1
ATOM 1041 C C . LYS A 1 129 ? 7.815 -7.813 10.701 1.00 68.81 129 LYS A C 1
ATOM 1043 O O . LYS A 1 129 ? 7.466 -7.232 9.676 1.00 68.81 129 LYS A O 1
ATOM 1048 N N . TYR A 1 130 ? 7.443 -7.397 11.913 1.00 77.81 130 TYR A N 1
ATOM 1049 C CA . TYR A 1 130 ? 6.581 -6.230 12.141 1.00 77.81 130 TYR A CA 1
ATOM 1050 C C . TYR A 1 130 ? 7.346 -4.909 12.303 1.00 77.81 130 TYR A C 1
ATOM 1052 O O . TYR A 1 130 ? 6.729 -3.852 12.202 1.00 77.81 130 TYR A O 1
ATOM 1060 N N . GLY A 1 131 ? 8.663 -4.950 12.522 1.00 82.38 131 GLY A N 1
ATOM 1061 C CA . GLY A 1 131 ? 9.483 -3.770 12.783 1.00 82.38 131 GLY A CA 1
ATOM 1062 C C . GLY A 1 131 ? 9.474 -2.781 11.621 1.00 82.38 131 GLY A C 1
ATOM 1063 O O . GLY A 1 131 ? 8.806 -1.752 11.681 1.00 82.38 131 GLY A O 1
ATOM 1064 N N . ILE A 1 132 ? 10.204 -3.085 10.546 1.00 85.00 132 ILE A N 1
ATOM 1065 C CA . ILE A 1 132 ? 10.367 -2.133 9.438 1.00 85.00 132 ILE A CA 1
ATOM 1066 C C . ILE A 1 132 ? 9.140 -2.147 8.524 1.00 85.00 132 ILE A C 1
ATOM 1068 O O . ILE A 1 132 ? 8.513 -1.108 8.309 1.00 85.00 132 ILE A O 1
ATOM 1072 N N . LEU A 1 133 ? 8.763 -3.316 7.995 1.00 86.81 133 LEU A N 1
ATOM 1073 C CA . LEU A 1 133 ? 7.653 -3.408 7.044 1.00 86.81 133 LEU A CA 1
ATOM 1074 C C . LEU A 1 133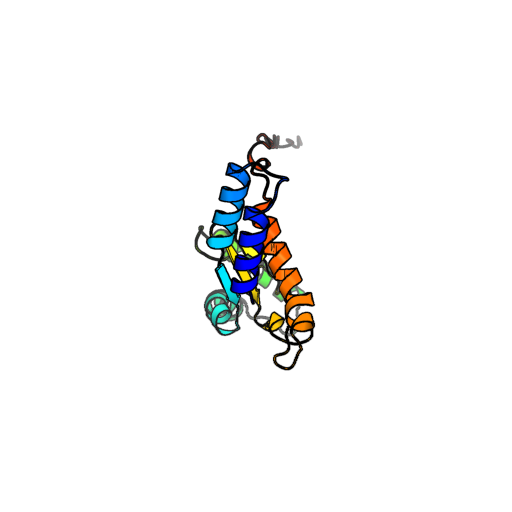 ? 6.302 -3.101 7.704 1.00 86.81 133 LEU A C 1
ATOM 1076 O O . LEU A 1 133 ? 5.473 -2.406 7.115 1.00 86.81 133 LEU A O 1
ATOM 1080 N N . GLY A 1 134 ? 6.094 -3.551 8.944 1.00 88.75 134 GLY A N 1
ATOM 1081 C CA . GLY A 1 134 ? 4.902 -3.196 9.715 1.00 88.75 134 GLY A CA 1
ATOM 1082 C C . GLY A 1 134 ? 4.819 -1.694 10.000 1.00 88.75 134 GLY A C 1
ATOM 1083 O O . GLY A 1 134 ? 3.756 -1.107 9.807 1.00 88.75 134 GLY A O 1
ATOM 1084 N N . TRP A 1 135 ? 5.925 -1.029 10.351 1.00 88.62 135 TRP A N 1
ATOM 1085 C CA . TRP A 1 135 ? 5.936 0.432 10.501 1.00 88.62 135 TRP A CA 1
ATOM 1086 C C . TRP A 1 135 ? 5.615 1.162 9.187 1.00 88.62 135 TRP A C 1
ATOM 1088 O O . TRP A 1 135 ? 4.782 2.071 9.173 1.00 88.62 135 TRP A O 1
ATOM 1098 N N . LEU A 1 136 ? 6.209 0.735 8.065 1.00 89.62 136 LEU A N 1
ATOM 1099 C CA . LEU A 1 136 ? 5.967 1.334 6.746 1.00 89.62 136 LEU A CA 1
ATOM 1100 C C . LEU A 1 136 ? 4.496 1.235 6.324 1.00 89.62 136 LEU A C 1
ATOM 1102 O O . LEU A 1 136 ? 3.915 2.228 5.882 1.00 89.62 136 LEU A O 1
ATOM 1106 N N . LEU A 1 137 ? 3.882 0.060 6.485 1.00 89.94 137 LEU A N 1
ATOM 1107 C CA . LEU A 1 137 ? 2.462 -0.139 6.190 1.00 89.94 137 LEU A CA 1
ATOM 1108 C C . LEU A 1 137 ? 1.575 0.627 7.176 1.00 89.94 137 LEU A C 1
ATOM 1110 O O . LEU A 1 137 ? 0.614 1.271 6.761 1.00 89.94 137 LEU A O 1
ATOM 1114 N N . GLY A 1 138 ? 1.923 0.617 8.465 1.00 90.56 138 GLY A N 1
ATOM 1115 C CA . GLY A 1 138 ? 1.191 1.325 9.513 1.00 90.56 138 GLY A CA 1
ATOM 1116 C C . GLY A 1 138 ? 1.127 2.824 9.243 1.00 90.56 138 GLY A C 1
ATOM 1117 O O . GLY A 1 138 ? 0.058 3.422 9.340 1.00 90.56 138 GLY A O 1
ATOM 1118 N N . ARG A 1 139 ? 2.236 3.421 8.793 1.00 89.25 139 ARG A N 1
ATOM 1119 C CA . ARG A 1 139 ? 2.282 4.831 8.391 1.00 89.25 139 ARG A CA 1
ATOM 1120 C C . ARG A 1 139 ? 1.282 5.151 7.276 1.00 89.25 139 ARG A C 1
ATOM 1122 O O . ARG A 1 139 ? 0.611 6.175 7.357 1.00 89.25 139 ARG A O 1
ATOM 1129 N N . GLN A 1 140 ? 1.163 4.292 6.261 1.00 89.56 140 GLN A N 1
ATOM 1130 C CA . GLN A 1 140 ? 0.198 4.502 5.172 1.00 89.56 140 GLN A CA 1
ATOM 1131 C C . GLN A 1 140 ? -1.249 4.370 5.658 1.00 89.56 140 GLN A C 1
ATOM 1133 O O . GLN A 1 140 ? -2.088 5.195 5.306 1.00 89.56 140 GLN A O 1
ATOM 1138 N N . ILE A 1 141 ? -1.528 3.380 6.514 1.00 90.31 141 ILE A N 1
ATOM 1139 C CA . ILE A 1 141 ? -2.860 3.191 7.103 1.00 90.31 141 ILE A CA 1
ATOM 1140 C C . ILE A 1 141 ? -3.260 4.430 7.916 1.00 90.31 141 ILE A C 1
ATOM 1142 O O . ILE A 1 141 ? -4.321 5.009 7.687 1.00 90.31 141 ILE A O 1
ATOM 1146 N N . MET A 1 142 ? -2.390 4.885 8.819 1.00 89.56 142 MET A N 1
ATOM 1147 C CA . MET A 1 142 ? -2.660 6.052 9.664 1.00 89.56 142 MET A CA 1
ATOM 1148 C C . MET A 1 142 ? -2.810 7.332 8.836 1.00 89.56 142 MET A C 1
ATOM 1150 O O . MET A 1 142 ? -3.681 8.146 9.128 1.00 89.56 142 MET A O 1
ATOM 1154 N N . SER A 1 143 ? -2.029 7.486 7.761 1.00 87.94 143 SER A N 1
ATOM 1155 C CA . SER A 1 143 ? -2.166 8.621 6.840 1.00 87.94 143 SER A CA 1
ATOM 1156 C C . SER A 1 143 ? -3.541 8.686 6.170 1.00 87.94 143 SER A C 1
ATOM 1158 O O . SER A 1 143 ? -4.015 9.785 5.897 1.00 87.94 143 SER A O 1
ATOM 1160 N N . ALA A 1 144 ? -4.175 7.544 5.889 1.00 88.25 144 ALA A N 1
ATOM 1161 C CA . ALA A 1 144 ? -5.529 7.526 5.336 1.00 88.25 144 ALA A CA 1
ATOM 1162 C C . ALA A 1 144 ? -6.596 7.776 6.404 1.00 88.25 144 ALA A C 1
ATOM 1164 O O . ALA A 1 144 ? -7.552 8.501 6.145 1.00 88.25 144 ALA A O 1
ATOM 1165 N N . VAL A 1 145 ? -6.437 7.178 7.588 1.00 88.31 145 VAL A N 1
ATOM 1166 C CA . VAL A 1 145 ? -7.403 7.308 8.690 1.00 88.31 145 VAL A CA 1
ATOM 1167 C C . VAL A 1 145 ? -7.511 8.755 9.168 1.00 88.31 145 VAL A C 1
ATOM 1169 O O . VAL A 1 145 ? -8.614 9.271 9.306 1.00 88.31 145 VAL A O 1
ATOM 1172 N N . PHE A 1 146 ? -6.378 9.428 9.380 1.00 83.50 146 PHE A N 1
ATOM 1173 C CA . PHE A 1 146 ? -6.329 10.802 9.899 1.00 83.50 146 PHE A CA 1
ATOM 1174 C C . PHE A 1 146 ? -6.240 11.855 8.800 1.00 83.50 146 PHE A C 1
ATOM 1176 O O . PHE A 1 146 ? -5.743 12.964 9.013 1.00 83.50 146 PHE A O 1
ATOM 1183 N N . ARG A 1 147 ? -6.687 11.520 7.591 1.00 78.44 147 ARG A N 1
ATOM 1184 C CA . ARG A 1 147 ? -6.696 12.488 6.508 1.00 78.44 147 ARG A CA 1
ATOM 1185 C C . ARG A 1 147 ? -7.721 13.577 6.818 1.00 78.44 147 ARG A C 1
ATOM 1187 O O . ARG A 1 147 ? -8.924 13.340 6.776 1.00 78.44 147 ARG A O 1
ATOM 1194 N N . ASN A 1 148 ? -7.240 14.788 7.073 1.00 59.72 148 ASN A N 1
ATOM 1195 C CA . ASN A 1 148 ? -8.102 15.957 7.181 1.00 59.72 148 ASN A CA 1
ATOM 1196 C C . ASN A 1 148 ? -8.777 16.215 5.824 1.00 59.72 148 ASN A C 1
ATOM 1198 O O . ASN A 1 148 ? -8.105 16.530 4.842 1.00 59.72 148 ASN A O 1
ATOM 1202 N N . GLU A 1 149 ? -10.108 16.154 5.772 1.00 55.19 149 GLU A N 1
ATOM 1203 C CA . GLU A 1 149 ? -10.905 16.576 4.605 1.00 55.19 149 GLU A CA 1
ATOM 1204 C C . GLU A 1 149 ? -10.812 18.097 4.341 1.00 55.19 149 GLU A C 1
ATOM 1206 O O . GLU A 1 149 ? -11.296 18.599 3.331 1.00 55.19 149 GLU A O 1
ATOM 1211 N N . HIS A 1 150 ? -10.107 18.848 5.194 1.00 41.31 150 HIS A N 1
ATOM 1212 C CA . HIS A 1 150 ? -9.954 20.303 5.112 1.00 41.31 150 HIS A CA 1
ATOM 1213 C C . HIS A 1 150 ? -9.069 20.843 3.971 1.00 41.31 150 HIS A C 1
ATOM 1215 O O . HIS A 1 150 ? -8.826 22.046 3.918 1.00 41.31 150 HIS A O 1
ATOM 1221 N N . VAL A 1 151 ? -8.616 20.024 3.017 1.00 42.62 151 VAL A N 1
ATOM 1222 C CA . VAL A 1 151 ? -7.794 20.514 1.886 1.00 42.62 151 VAL A CA 1
ATOM 1223 C C . VAL A 1 151 ? -8.638 21.050 0.712 1.00 42.62 151 VAL A C 1
ATOM 1225 O O . VAL A 1 151 ? -8.090 21.658 -0.200 1.00 42.62 151 VAL A O 1
ATOM 1228 N N . GLN A 1 152 ? -9.972 20.929 0.732 1.00 37.12 152 GLN A N 1
ATOM 1229 C CA . GLN A 1 152 ? -10.825 21.467 -0.348 1.00 37.12 152 GLN A CA 1
ATOM 1230 C C . GLN A 1 152 ? -11.301 22.921 -0.178 1.00 37.12 152 GLN A C 1
ATOM 1232 O O . GLN A 1 152 ? -11.949 23.437 -1.080 1.00 37.12 152 GLN A O 1
ATOM 1237 N N . ASN A 1 153 ? -10.919 23.613 0.902 1.00 34.56 153 ASN A N 1
ATOM 1238 C CA . ASN A 1 153 ? -11.200 25.047 1.084 1.00 34.56 153 ASN A CA 1
ATOM 1239 C C . ASN A 1 153 ? -9.945 25.928 0.967 1.00 34.56 153 ASN A C 1
ATOM 1241 O O . ASN A 1 153 ? -9.889 27.012 1.545 1.00 34.56 153 ASN A O 1
ATOM 1245 N N . GLN A 1 154 ? -8.930 25.507 0.207 1.00 36.41 154 GLN A N 1
ATOM 1246 C CA . GLN A 1 154 ? -8.014 26.490 -0.371 1.00 36.41 154 GLN A CA 1
ATOM 1247 C C . GLN A 1 154 ? -8.719 27.109 -1.573 1.00 36.41 154 GLN A C 1
ATOM 1249 O O . GLN A 1 154 ? -8.702 26.568 -2.675 1.00 36.41 154 GLN A O 1
ATOM 1254 N N . SER A 1 155 ? -9.401 28.218 -1.285 1.00 34.53 155 SER A N 1
ATOM 1255 C CA . SER A 1 155 ? -9.878 29.213 -2.237 1.00 34.53 155 SER A CA 1
ATOM 1256 C C . SER A 1 155 ? -9.020 29.236 -3.496 1.00 34.53 155 SER A C 1
ATOM 1258 O O . SER A 1 155 ? -7.798 29.368 -3.397 1.00 34.53 155 SER A O 1
ATOM 1260 N N . GLU A 1 156 ? -9.683 29.131 -4.646 1.00 36.62 156 GLU A N 1
ATOM 1261 C CA . GLU A 1 156 ? -9.158 29.422 -5.975 1.00 36.62 156 GLU A CA 1
ATOM 1262 C C . GLU A 1 156 ? -8.078 30.507 -5.911 1.00 36.62 156 GLU A C 1
ATOM 1264 O O . GLU A 1 156 ? -8.367 31.700 -5.792 1.00 36.62 156 GLU A O 1
ATOM 1269 N N . TYR A 1 157 ? -6.810 30.104 -5.987 1.00 37.59 157 TYR A N 1
ATOM 1270 C CA . TYR A 1 157 ? -5.755 31.053 -6.286 1.00 37.59 157 TYR A CA 1
ATOM 1271 C C . TYR A 1 157 ? -5.943 31.403 -7.761 1.00 37.59 157 TYR A C 1
ATOM 1273 O O . TYR A 1 157 ? -5.417 30.732 -8.648 1.00 37.59 157 TYR A O 1
ATOM 1281 N N . GLN A 1 158 ? -6.783 32.407 -8.033 1.00 39.91 158 GLN A N 1
ATOM 1282 C CA . GLN A 1 158 ? -6.885 33.020 -9.348 1.00 39.91 158 GLN A CA 1
ATOM 1283 C C . GLN A 1 158 ? -5.498 33.548 -9.709 1.00 39.91 158 GLN A C 1
ATOM 1285 O O . GLN A 1 158 ? -5.094 34.637 -9.297 1.00 39.91 158 GLN A O 1
ATOM 1290 N N . SER A 1 159 ? -4.752 32.779 -10.495 1.00 40.09 159 SER A N 1
ATOM 1291 C CA . SER A 1 159 ? -3.565 33.270 -11.172 1.00 40.09 159 SER A CA 1
ATOM 1292 C C . SER A 1 159 ? -4.016 34.309 -12.199 1.00 40.09 159 SER A C 1
ATOM 1294 O O . SER A 1 159 ? -4.309 33.981 -13.350 1.00 40.09 159 SER A O 1
ATOM 1296 N N . LYS A 1 160 ? -4.094 35.579 -11.793 1.00 40.88 160 LYS A N 1
ATOM 1297 C CA . LYS A 1 160 ? -4.103 36.703 -12.733 1.00 40.88 160 LYS A CA 1
ATOM 1298 C C . LYS A 1 160 ? -2.721 36.783 -13.381 1.00 40.88 160 LYS A C 1
ATOM 1300 O O . LYS A 1 160 ? -1.882 37.586 -12.990 1.00 40.88 160 LYS A O 1
ATOM 1305 N N . CYS A 1 161 ? -2.476 35.935 -14.373 1.00 42.81 161 CYS A N 1
ATOM 1306 C CA . CYS A 1 161 ? -1.436 36.195 -15.355 1.00 42.81 161 CYS A CA 1
ATOM 1307 C C . CYS A 1 161 ? -1.948 37.309 -16.274 1.00 42.81 161 CYS A C 1
ATOM 1309 O O . CYS A 1 161 ? -2.691 37.045 -17.215 1.00 42.81 161 CYS A O 1
ATOM 1311 N N . SER A 1 162 ? -1.570 38.555 -15.991 1.00 41.22 162 SER A N 1
ATOM 1312 C CA . SER A 1 162 ? -1.668 39.622 -16.989 1.00 41.22 162 SER A CA 1
ATOM 1313 C C . SER A 1 162 ? -0.458 39.523 -17.923 1.00 41.22 162 SER A C 1
ATOM 1315 O O . SER A 1 162 ? 0.673 39.511 -17.432 1.00 41.22 162 SER A O 1
ATOM 1317 N N . PRO A 1 163 ? -0.645 39.458 -19.252 1.00 42.84 163 PRO A N 1
ATOM 1318 C CA . PRO A 1 163 ? 0.469 39.528 -20.184 1.00 42.84 163 PRO A CA 1
ATOM 1319 C C . PRO A 1 163 ? 1.097 40.925 -20.121 1.00 42.84 163 PRO A C 1
ATOM 1321 O O . PRO A 1 163 ? 0.424 41.937 -20.314 1.00 42.84 163 PRO A O 1
ATOM 1324 N N . MET A 1 164 ? 2.397 40.978 -19.836 1.00 35.88 164 MET A N 1
ATOM 1325 C CA . MET A 1 164 ? 3.191 42.199 -19.933 1.00 35.88 164 MET A CA 1
ATOM 1326 C C . MET A 1 164 ? 3.356 42.527 -21.424 1.00 35.88 164 MET A C 1
ATOM 1328 O O . MET A 1 164 ? 4.084 41.843 -22.143 1.00 35.88 164 MET A O 1
ATOM 1332 N N . LEU A 1 165 ? 2.631 43.537 -21.906 1.00 42.88 165 LEU A N 1
ATOM 1333 C CA . LEU A 1 165 ? 2.824 44.099 -23.241 1.00 42.88 165 LEU A CA 1
ATOM 1334 C C . LEU A 1 165 ? 4.185 44.807 -23.280 1.00 42.88 165 LEU A C 1
ATOM 1336 O O . LEU A 1 165 ? 4.369 45.857 -22.668 1.00 42.88 165 LEU A O 1
ATOM 1340 N N . LEU A 1 166 ? 5.139 44.222 -24.003 1.00 40.38 166 LEU A N 1
ATOM 1341 C CA . LEU A 1 166 ? 6.358 44.901 -24.436 1.00 40.38 166 LEU A CA 1
ATOM 1342 C C . LEU A 1 166 ? 5.980 45.911 -25.526 1.00 40.38 166 LEU A C 1
ATOM 1344 O O . LEU A 1 166 ? 5.743 45.531 -26.674 1.00 40.38 166 LEU A O 1
ATOM 1348 N N . HIS A 1 167 ? 5.918 47.192 -25.168 1.00 41.25 167 HIS A N 1
ATOM 1349 C CA . HIS A 1 167 ? 5.935 48.266 -26.154 1.00 41.25 167 HIS A CA 1
ATOM 1350 C C . HIS A 1 167 ? 7.351 48.397 -26.733 1.00 41.25 167 HIS A C 1
ATOM 1352 O O . HIS A 1 167 ? 8.323 48.540 -25.991 1.00 41.25 167 HIS A O 1
ATOM 1358 N N . ARG A 1 168 ? 7.430 48.282 -28.062 1.00 41.50 168 ARG A N 1
ATOM 1359 C CA . ARG A 1 168 ? 8.538 48.765 -28.893 1.00 41.50 168 ARG A CA 1
ATOM 1360 C C . ARG A 1 168 ? 8.504 50.282 -28.981 1.00 41.50 168 ARG A C 1
ATOM 1362 O O . ARG A 1 168 ? 7.373 50.818 -29.008 1.00 41.50 168 ARG A O 1
#

Solvent-accessible surface area (backbone atoms only — not comparable to full-atom values): 10300 Å² total; per-residue (Å²): 106,71,68,56,52,41,53,52,49,40,54,51,46,74,69,49,86,89,59,55,72,68,58,32,52,52,37,38,52,50,51,71,64,46,44,79,45,76,46,46,73,69,74,46,50,68,62,41,61,61,53,50,48,53,42,63,74,75,46,77,73,51,94,88,36,67,68,62,41,51,51,51,52,50,52,50,49,52,58,48,60,75,66,63,67,94,68,80,77,82,70,68,97,57,95,52,97,58,62,46,64,43,78,93,66,42,31,34,37,31,47,52,75,51,67,32,76,93,31,25,53,91,89,53,56,71,68,55,46,45,48,54,43,38,46,50,53,48,52,45,53,50,55,62,54,71,53,71,80,75,73,78,73,69,68,84,79,75,78,80,79,73,82,82,80,82,80,131

Secondary structure (DSSP, 8-state):
-HHHHHHHHHHHHHH-SSS-HHHHHHHHHHHHH-EEEEE-HHHHHHHHHHHHHHHHHHS---TT-HHHHHHHHHHHHHHHHHH--S-S----SS--SS-EEEGGGTEEEEEGGGGSTTT--TTS-HHHHIIIIIHHHHHHHHHHHT--GGGGGS--------------

Radius of gyration: 22.2 Å; Cα contacts (8 Å, |Δi|>4): 129; chains: 1; bounding box: 46×66×57 Å

InterPro domains:
  IPR024079 Metallopeptidase, catalytic domain superfamily [G3DSA:3.40.390.10] (1-162)

Nearest PDB structures (foldseek):
  6svy-assembly1_A  TM=7.723E-01  e=5.008E-05  Homo sapiens
  3dwb-assembly1_A  TM=7.778E-01  e=2.235E-04  Homo sapiens
  6sh2-assembly1_AAA  TM=7.556E-01  e=1.657E-04  Homo sapiens
  5v48-assembly1_B  TM=7.094E-01  e=1.657E-04  Oryctolagus cuniculus
  6row-assembly1_A  TM=6.500E-01  e=1.431E-01  Haemonchus contortus

Sequence (168 aa):
MFDEMKRKLTELFSQGSWSSEDDKQKAISTVSNMKVAIMDSESLSEEYKGRDKILEFQNKLSADNYLINAYYSMKAKFLTSLKATSRRYELPGFFTFQPHIFDKNLTVVMTSGLLHPPFLNTSQIMPEKYGILGWLLGRQIMSAVFRNEHVQNQSEYQSKCSPMLLHR

Mean predicted aligned error: 13.26 Å

pLDDT: mean 71.95, std 17.96, range [34.53, 94.56]